Protein AF-A0A0C3JTG0-F1 (afdb_monomer)

Radius of gyration: 17.7 Å; Cα contacts (8 Å, |Δi|>4): 104; chains: 1; bounding box: 49×40×53 Å

Sequence (117 aa):
MGVTTRGRECTVPIAPPRGPLSKPNAGGYSLCEALGWDGETYKRVQVRLHAVCRQYLDIRQPFHEQNSESVEVFIAAAKEKFVILSNYQDAWPARDFATMYLKNKVGERRAREKGNK

Secondary structure (DSSP, 8-state):
-------------BPPPSS-BT-TTTT-B-HHHHHT--HHHHHHHHHHHHHHHHHHS-TTS-GGGS-HHHHHHHHHHHHHH-GGGGGBGGGHHHHHHHHHHHHHHHHHHHHHHHT--

pLDDT: mean 74.67, std 14.39, range [40.75, 90.62]

Foldseek 3Di:
DDDDDDDPPVLPQLEQDPADDDDPPPGHDDLCVSLVDDPVVVVVLLVVLLVLCVVQNDLQDALVPTDPVSVVVSLVVSCVVPVSLVSHVSSVSSSVSSRV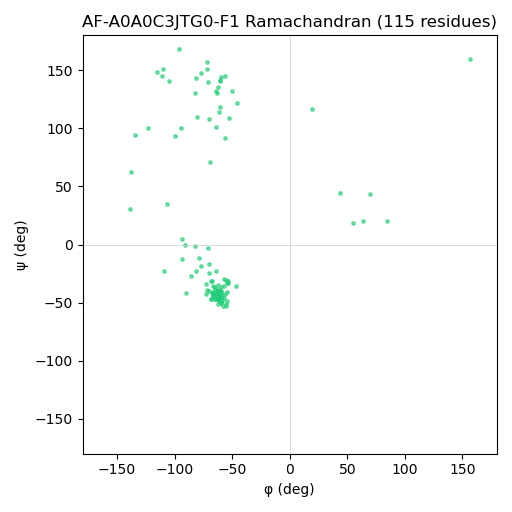SSVVSNVVVVVVVVVPD

Solvent-accessible surface area (backbone atoms 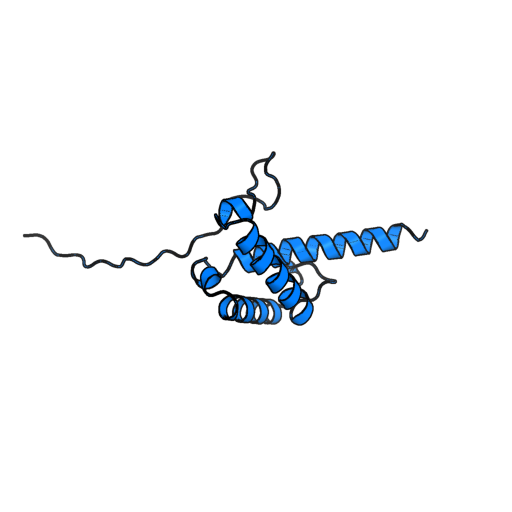only — not comparable to full-atom values): 6978 Å² total; per-residue (Å²): 141,84,81,88,77,77,83,75,84,67,78,70,46,48,66,78,76,92,53,56,79,78,29,74,92,76,68,19,47,51,70,56,70,76,66,68,49,54,71,67,57,45,51,53,51,48,56,48,50,55,50,46,36,67,73,52,40,65,56,82,43,46,61,89,76,50,56,67,67,36,52,50,52,42,51,52,53,47,34,72,76,32,63,73,40,66,52,27,40,91,31,42,70,60,56,48,52,46,34,56,50,18,49,50,45,40,50,52,52,58,52,58,66,62,71,75,116

Structure (mmCIF, N/CA/C/O backbone):
data_AF-A0A0C3JTG0-F1
#
_entry.id   AF-A0A0C3JTG0-F1
#
loop_
_atom_site.group_PDB
_atom_site.id
_atom_site.type_sy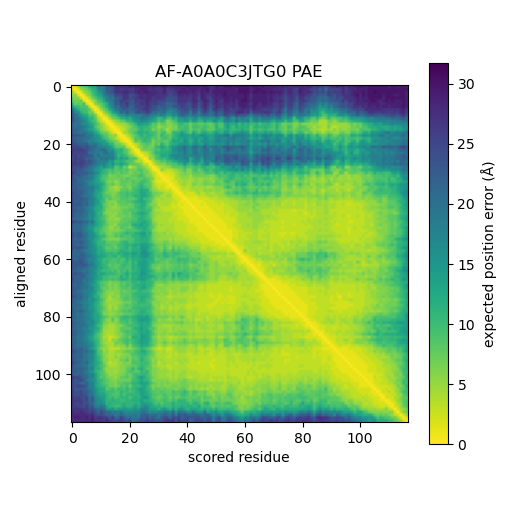mbol
_atom_site.label_atom_id
_atom_site.label_alt_id
_atom_site.label_comp_id
_atom_site.label_asym_id
_atom_site.label_entity_id
_atom_site.label_seq_id
_atom_site.pdbx_PDB_ins_code
_atom_site.Cartn_x
_atom_site.Cartn_y
_atom_site.Cartn_z
_atom_site.occupancy
_atom_site.B_iso_or_equiv
_atom_site.auth_seq_id
_atom_site.auth_comp_id
_atom_site.auth_asym_id
_atom_site.auth_atom_id
_atom_site.pdbx_PDB_model_num
ATOM 1 N N . MET A 1 1 ? 31.735 -16.229 34.983 1.00 45.69 1 MET A N 1
ATOM 2 C CA . MET A 1 1 ? 30.735 -16.919 34.141 1.00 45.69 1 MET A CA 1
ATOM 3 C C . MET A 1 1 ? 29.482 -16.056 34.124 1.00 45.69 1 MET A C 1
ATOM 5 O O . MET A 1 1 ? 28.880 -15.890 35.174 1.00 45.69 1 MET A O 1
ATOM 9 N N . GLY A 1 2 ? 29.172 -15.404 33.000 1.00 44.19 2 GLY A N 1
ATOM 10 C CA . GLY A 1 2 ? 28.096 -14.411 32.892 1.00 44.19 2 GLY A CA 1
ATOM 11 C C . GLY A 1 2 ? 27.090 -14.809 31.817 1.00 44.19 2 GLY A C 1
ATOM 12 O O . GLY A 1 2 ? 27.374 -14.678 30.637 1.00 44.19 2 GLY A O 1
ATOM 13 N N . VAL A 1 3 ? 25.978 -15.365 32.290 1.00 46.19 3 VAL A N 1
ATOM 14 C CA . VAL A 1 3 ? 24.642 -15.545 31.697 1.00 46.19 3 VAL A CA 1
ATOM 15 C C . VAL A 1 3 ? 24.451 -15.463 30.169 1.00 46.19 3 VAL A C 1
ATOM 17 O O . VAL A 1 3 ? 24.528 -14.421 29.528 1.00 46.19 3 VAL A O 1
ATOM 20 N N . THR A 1 4 ? 24.034 -16.609 29.632 1.00 46.47 4 THR A N 1
ATOM 21 C CA . THR A 1 4 ? 23.326 -16.832 28.370 1.00 46.47 4 THR A CA 1
ATOM 22 C C . THR A 1 4 ? 22.060 -15.975 28.254 1.00 46.47 4 THR A C 1
ATOM 24 O O . THR A 1 4 ? 21.044 -16.292 28.874 1.00 46.47 4 THR A O 1
ATOM 27 N N . THR A 1 5 ? 22.059 -14.963 27.386 1.00 48.25 5 THR A N 1
ATOM 28 C CA . THR A 1 5 ? 20.808 -14.368 26.890 1.00 48.25 5 THR A CA 1
ATOM 29 C C . THR A 1 5 ? 20.447 -15.047 25.578 1.00 48.25 5 THR A C 1
ATOM 31 O O . THR A 1 5 ? 21.019 -14.774 24.526 1.00 48.25 5 THR A O 1
ATOM 34 N N . ARG A 1 6 ? 19.514 -15.998 25.679 1.00 47.81 6 ARG A N 1
ATOM 35 C CA . ARG A 1 6 ? 18.848 -16.655 24.553 1.00 47.81 6 ARG A CA 1
ATOM 36 C C . ARG A 1 6 ? 18.317 -15.611 23.573 1.00 47.81 6 ARG A C 1
ATOM 38 O O . ARG A 1 6 ? 17.619 -14.681 23.975 1.00 47.81 6 ARG A O 1
ATOM 45 N N . GLY A 1 7 ? 18.615 -15.839 22.298 1.00 48.22 7 GLY A N 1
ATOM 46 C CA . GLY A 1 7 ? 18.045 -15.125 21.173 1.00 48.22 7 GLY A CA 1
ATOM 47 C C . GLY A 1 7 ? 16.532 -14.986 21.297 1.00 48.22 7 GLY A C 1
ATOM 48 O O . GLY A 1 7 ? 15.785 -15.962 21.358 1.00 48.22 7 GLY A O 1
ATOM 49 N N . ARG A 1 8 ? 16.091 -13.738 21.297 1.00 44.53 8 ARG A N 1
ATOM 50 C CA . ARG A 1 8 ? 14.894 -13.364 20.570 1.00 44.53 8 ARG A CA 1
ATOM 51 C C . ARG A 1 8 ? 15.400 -12.740 19.286 1.00 44.53 8 ARG A C 1
ATOM 53 O O . ARG A 1 8 ? 15.673 -11.546 19.245 1.00 44.53 8 ARG A O 1
ATOM 60 N N . GLU A 1 9 ? 15.516 -13.549 18.244 1.00 49.72 9 GLU A N 1
ATOM 61 C CA . GLU A 1 9 ? 15.415 -13.024 16.888 1.00 49.72 9 GLU A CA 1
ATOM 62 C C . GLU A 1 9 ? 13.942 -12.623 16.715 1.00 49.72 9 GLU A C 1
ATOM 64 O O . GLU A 1 9 ? 13.135 -13.322 16.111 1.00 49.72 9 GLU A O 1
ATOM 69 N N . CYS A 1 10 ? 13.534 -11.550 17.404 1.00 40.75 10 CYS A N 1
ATOM 70 C CA . CYS A 1 10 ? 12.302 -10.863 17.082 1.00 40.75 10 CYS A CA 1
ATOM 71 C C . CYS A 1 10 ? 12.559 -10.326 15.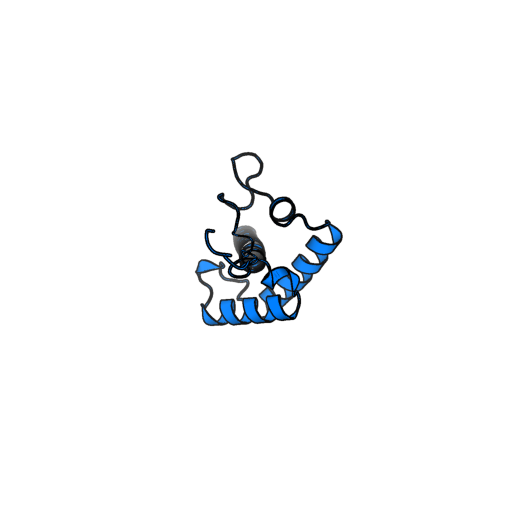685 1.00 40.75 10 CYS A C 1
ATOM 73 O O . CYS A 1 10 ? 13.292 -9.349 15.542 1.00 40.75 10 CYS A O 1
ATOM 75 N N . THR A 1 11 ? 12.033 -10.997 14.668 1.00 51.44 11 THR A N 1
ATOM 76 C CA . THR A 1 11 ? 11.972 -10.477 13.309 1.00 51.44 11 THR A CA 1
ATOM 77 C C . THR A 1 11 ? 11.229 -9.151 13.380 1.00 51.44 11 THR A C 1
ATOM 79 O O . THR A 1 11 ? 10.001 -9.103 13.404 1.00 51.44 11 THR A O 1
ATOM 82 N N . VAL A 1 12 ? 11.986 -8.065 13.551 1.00 60.41 12 VAL A N 1
ATOM 83 C CA . VAL A 1 12 ? 11.429 -6.726 13.668 1.00 60.41 12 VAL A CA 1
ATOM 84 C C . VAL A 1 12 ? 10.680 -6.465 12.367 1.00 60.41 12 VAL A C 1
ATOM 86 O O . VAL A 1 12 ? 11.284 -6.554 11.295 1.00 60.41 12 VAL A O 1
ATOM 89 N N . PRO A 1 13 ? 9.359 -6.234 12.420 1.00 65.81 13 PRO A N 1
ATOM 90 C CA . PRO A 1 13 ? 8.603 -6.015 11.207 1.00 65.81 13 PRO A CA 1
ATOM 91 C C . PRO A 1 13 ? 9.148 -4.756 10.535 1.00 65.81 13 PRO A C 1
ATOM 93 O O . PRO A 1 13 ? 9.432 -3.759 11.203 1.00 65.81 13 PRO A O 1
ATOM 96 N N . ILE A 1 14 ? 9.341 -4.819 9.218 1.00 77.44 14 ILE A N 1
ATOM 97 C CA . ILE A 1 14 ? 9.978 -3.739 8.462 1.00 77.44 14 ILE A CA 1
ATOM 98 C C . ILE A 1 14 ? 9.108 -2.491 8.620 1.00 77.44 14 ILE A C 1
ATOM 100 O O . ILE A 1 14 ? 7.959 -2.475 8.167 1.00 77.44 14 ILE A O 1
ATOM 104 N N . ALA A 1 15 ? 9.640 -1.472 9.294 1.00 73.88 15 ALA A N 1
ATOM 105 C CA . ALA A 1 15 ? 8.959 -0.205 9.515 1.00 73.88 15 ALA A CA 1
ATOM 106 C C . ALA A 1 15 ? 8.877 0.601 8.206 1.00 73.88 15 ALA A C 1
ATOM 108 O O . ALA A 1 15 ? 9.760 0.468 7.351 1.00 73.88 15 ALA A O 1
ATOM 109 N N . PRO A 1 16 ? 7.846 1.445 8.032 1.00 70.62 16 PRO A N 1
ATOM 110 C CA . PRO A 1 16 ? 7.775 2.336 6.884 1.00 70.62 16 PRO A CA 1
ATOM 111 C C . PRO A 1 16 ? 8.983 3.288 6.875 1.00 70.62 16 PRO A C 1
ATOM 113 O O . PRO A 1 16 ? 9.388 3.779 7.938 1.00 70.62 16 PRO A O 1
ATOM 116 N N . PRO A 1 17 ? 9.564 3.589 5.701 1.00 68.62 17 PRO A N 1
ATOM 117 C CA . PRO A 1 17 ? 10.639 4.564 5.614 1.00 68.62 17 PRO A CA 1
ATOM 118 C C . PRO A 1 17 ? 10.171 5.936 6.107 1.00 68.62 17 PRO A C 1
ATOM 120 O O . PRO A 1 17 ? 9.037 6.359 5.870 1.00 68.62 17 PRO A O 1
ATOM 123 N N . ARG A 1 18 ? 11.071 6.676 6.761 1.00 55.03 18 ARG A N 1
ATOM 124 C CA . ARG A 1 18 ? 10.823 8.077 7.115 1.00 55.03 18 ARG A CA 1
ATOM 125 C C . ARG A 1 18 ? 10.829 8.927 5.843 1.00 55.03 18 ARG A C 1
ATOM 127 O O . ARG A 1 18 ? 11.885 9.164 5.271 1.00 55.03 18 ARG A O 1
ATOM 134 N N . GLY A 1 19 ? 9.658 9.398 5.420 1.00 58.97 19 GLY A N 1
ATOM 135 C CA . GLY A 1 19 ? 9.514 10.340 4.307 1.00 58.97 19 GLY A CA 1
ATOM 136 C C . GLY A 1 19 ? 8.124 10.291 3.664 1.00 58.97 19 GLY A C 1
ATOM 137 O O . GLY A 1 19 ? 7.403 9.311 3.828 1.00 58.97 19 GLY A O 1
ATOM 138 N N . PRO A 1 20 ? 7.700 11.340 2.944 1.00 56.03 20 PRO A N 1
ATOM 139 C CA . PRO A 1 20 ? 6.455 11.308 2.188 1.00 56.03 20 PRO A CA 1
ATOM 140 C C . PRO A 1 20 ? 6.576 10.388 0.966 1.00 56.03 20 PRO A C 1
ATOM 142 O O . PRO A 1 20 ? 7.582 10.406 0.251 1.00 56.03 20 PRO A O 1
ATOM 145 N N . LEU A 1 21 ? 5.521 9.623 0.679 1.00 57.78 21 LEU A N 1
ATOM 146 C CA . LEU A 1 21 ? 5.446 8.829 -0.544 1.00 57.78 21 LEU A CA 1
ATOM 147 C C . LEU A 1 21 ? 5.506 9.703 -1.792 1.00 57.78 21 LEU A C 1
ATOM 149 O O . LEU A 1 21 ? 4.831 10.729 -1.882 1.00 57.78 21 LEU A O 1
ATOM 153 N N . SER A 1 22 ? 6.203 9.201 -2.814 1.00 51.12 22 SER A N 1
ATOM 154 C CA . SER A 1 22 ? 6.190 9.751 -4.179 1.00 51.12 22 SER A CA 1
ATOM 155 C C . SER A 1 22 ? 6.867 11.113 -4.348 1.00 51.12 22 SER A C 1
ATOM 157 O O . SER A 1 22 ? 6.365 11.980 -5.068 1.00 51.12 22 SER A O 1
ATOM 159 N N . LYS A 1 23 ? 8.043 11.307 -3.742 1.00 50.75 23 LYS A N 1
ATOM 160 C CA . LYS A 1 23 ? 8.899 12.451 -4.088 1.00 50.75 23 LYS A CA 1
ATOM 161 C C . LYS A 1 23 ? 10.385 12.079 -4.190 1.00 50.75 23 LYS A C 1
ATOM 163 O O . LYS A 1 23 ? 11.186 12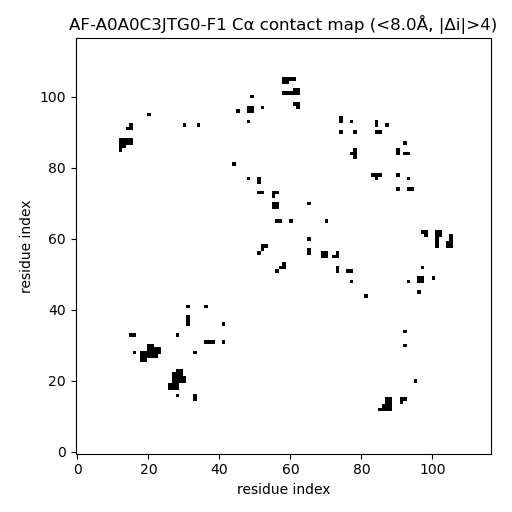.631 -3.443 1.00 50.75 23 LYS A O 1
ATOM 168 N N . PRO A 1 24 ? 10.769 11.191 -5.128 1.00 48.38 24 PRO A N 1
ATOM 169 C CA . PRO A 1 24 ? 12.160 10.746 -5.275 1.00 48.38 24 PRO A CA 1
ATOM 170 C C . PRO A 1 24 ? 13.163 11.908 -5.425 1.00 48.38 24 PRO A C 1
ATOM 172 O O . PRO A 1 24 ? 14.266 11.833 -4.907 1.00 48.38 24 PRO A O 1
ATOM 175 N N . ASN A 1 25 ? 12.756 13.037 -6.023 1.00 47.84 25 ASN A N 1
ATOM 176 C CA . ASN A 1 25 ? 13.601 14.233 -6.179 1.00 47.84 25 ASN A CA 1
ATOM 177 C C . ASN A 1 25 ? 13.465 15.293 -5.062 1.00 47.84 25 ASN A C 1
ATOM 179 O O . ASN A 1 25 ? 14.043 16.368 -5.173 1.00 47.84 25 ASN A O 1
ATOM 183 N N . ALA A 1 26 ? 12.688 15.044 -4.001 1.00 49.66 26 ALA A N 1
ATOM 184 C CA . ALA A 1 26 ? 12.543 15.983 -2.878 1.00 49.66 26 ALA A CA 1
ATOM 185 C C . ALA A 1 26 ? 12.539 15.291 -1.501 1.00 49.66 26 ALA A C 1
ATOM 187 O O . ALA A 1 26 ? 11.872 15.764 -0.580 1.00 49.66 26 ALA A O 1
ATOM 188 N N . GLY A 1 27 ? 13.244 14.160 -1.367 1.00 47.47 27 GLY A N 1
ATOM 189 C CA . GLY A 1 27 ? 13.394 13.439 -0.093 1.00 47.47 27 GLY A CA 1
ATOM 190 C C . GLY A 1 27 ? 12.261 12.464 0.256 1.00 47.47 27 GLY A C 1
ATOM 191 O O . GLY A 1 27 ? 12.079 12.126 1.421 1.00 47.47 27 GLY A O 1
ATOM 192 N N . GLY A 1 28 ? 11.473 12.032 -0.729 1.00 56.50 28 GLY A N 1
ATOM 193 C CA . GLY A 1 28 ? 10.532 10.917 -0.601 1.00 56.50 28 GLY A CA 1
ATOM 194 C C . GLY A 1 28 ? 11.131 9.601 -1.102 1.00 56.50 28 GLY A C 1
ATOM 195 O O . GLY A 1 28 ? 12.156 9.603 -1.776 1.00 56.50 28 GLY A O 1
ATOM 196 N N . TYR A 1 29 ? 10.464 8.483 -0.820 1.00 61.22 29 TYR A N 1
ATOM 197 C CA . TYR A 1 29 ? 10.894 7.154 -1.265 1.00 61.22 29 TYR A CA 1
ATOM 198 C C . TYR A 1 29 ? 9.957 6.572 -2.330 1.00 61.22 29 TYR A C 1
ATOM 200 O O . TYR A 1 29 ? 8.755 6.873 -2.369 1.00 61.22 29 TYR A O 1
ATOM 208 N N . SER A 1 30 ? 10.513 5.724 -3.195 1.00 64.88 30 SER A N 1
ATOM 209 C CA . SER A 1 30 ? 9.738 4.882 -4.104 1.00 64.88 30 SER A CA 1
ATOM 210 C C . SER A 1 30 ? 9.277 3.641 -3.350 1.00 64.88 30 SER A C 1
ATOM 212 O O . SER A 1 30 ? 10.086 2.957 -2.728 1.00 64.88 30 SER A O 1
ATOM 214 N N . LEU A 1 31 ? 7.988 3.305 -3.434 1.00 70.25 31 LEU A N 1
ATOM 215 C CA . LEU A 1 31 ? 7.447 2.114 -2.774 1.00 70.25 31 LEU A CA 1
ATOM 216 C C . LEU A 1 31 ? 8.183 0.839 -3.227 1.00 70.25 31 LEU A C 1
ATOM 218 O O . LEU A 1 31 ? 8.464 -0.034 -2.421 1.00 70.25 31 LEU A O 1
ATOM 222 N N . CYS A 1 32 ? 8.581 0.775 -4.500 1.00 68.69 32 CYS A N 1
ATOM 223 C CA . CYS A 1 32 ? 9.393 -0.314 -5.042 1.00 68.69 32 CYS A CA 1
ATOM 224 C C . CYS A 1 32 ? 10.773 -0.430 -4.365 1.00 68.69 32 CYS A C 1
ATOM 226 O O . CYS A 1 32 ? 11.172 -1.532 -4.004 1.00 68.69 32 CYS A O 1
ATOM 228 N N . GLU A 1 33 ? 11.474 0.689 -4.149 1.00 68.81 33 GLU A N 1
ATOM 229 C CA . GLU A 1 33 ? 12.788 0.708 -3.482 1.00 68.81 33 GLU A CA 1
ATOM 230 C C . GLU A 1 33 ? 12.670 0.379 -1.992 1.00 68.81 33 GLU A C 1
ATOM 232 O O . GLU A 1 33 ? 13.474 -0.376 -1.460 1.00 68.81 33 GLU A O 1
ATOM 237 N N . ALA A 1 34 ? 11.634 0.896 -1.327 1.00 71.38 34 ALA A N 1
ATOM 238 C CA . ALA A 1 34 ? 11.387 0.635 0.088 1.00 71.38 34 ALA A CA 1
ATOM 239 C C . ALA A 1 34 ? 10.997 -0.823 0.373 1.00 71.38 34 ALA A C 1
ATOM 241 O O . ALA A 1 34 ? 11.291 -1.350 1.444 1.00 71.38 34 ALA A O 1
ATOM 242 N N . LEU A 1 35 ? 10.317 -1.469 -0.575 1.00 77.12 35 LEU A N 1
ATOM 243 C CA . LEU A 1 35 ? 9.938 -2.876 -0.471 1.00 77.12 35 LEU A CA 1
ATOM 244 C C . LEU A 1 35 ? 11.040 -3.818 -0.953 1.00 77.12 35 LEU A C 1
ATOM 246 O O . LEU A 1 35 ? 11.075 -4.963 -0.506 1.00 77.12 35 LEU A O 1
ATOM 250 N N . GLY A 1 36 ? 11.906 -3.358 -1.862 1.00 77.19 36 GLY A N 1
ATOM 251 C CA . GLY A 1 36 ? 12.922 -4.186 -2.511 1.00 77.19 36 GLY A CA 1
ATOM 252 C C . GLY A 1 36 ? 12.332 -5.305 -3.375 1.00 77.19 36 GLY A C 1
ATOM 253 O O . GLY A 1 36 ? 12.998 -6.305 -3.614 1.00 77.19 36 GLY A O 1
ATOM 254 N N . TRP A 1 37 ? 11.066 -5.189 -3.792 1.00 82.00 37 TRP A N 1
ATOM 255 C CA . TRP A 1 37 ? 10.400 -6.211 -4.602 1.00 82.00 37 TRP A CA 1
ATOM 256 C C . TRP A 1 37 ? 10.776 -6.076 -6.076 1.00 82.00 37 TRP A C 1
ATOM 258 O O . TRP A 1 37 ? 10.825 -4.965 -6.605 1.00 82.00 37 TRP A O 1
ATOM 268 N N . ASP A 1 38 ? 10.919 -7.209 -6.766 1.00 82.75 38 ASP A N 1
ATOM 269 C CA . ASP A 1 38 ? 11.001 -7.240 -8.226 1.00 82.75 38 ASP A CA 1
ATOM 270 C C . ASP A 1 38 ? 9.785 -6.565 -8.865 1.00 82.75 38 ASP A C 1
ATOM 272 O O . ASP A 1 38 ? 8.654 -6.700 -8.384 1.00 82.75 38 ASP A O 1
ATOM 276 N N . GLY A 1 39 ? 9.990 -5.885 -9.996 1.00 80.44 39 GLY A N 1
ATOM 277 C CA . GLY A 1 39 ? 8.926 -5.150 -10.687 1.00 80.44 39 GLY A CA 1
ATOM 278 C C . GLY A 1 39 ? 7.697 -6.010 -11.016 1.00 80.44 39 GLY A C 1
ATOM 279 O O . GLY A 1 39 ? 6.563 -5.530 -10.950 1.00 80.44 39 GLY A O 1
ATOM 280 N N . GLU A 1 40 ? 7.895 -7.300 -11.301 1.00 83.19 40 GLU A N 1
ATOM 281 C CA . GLU A 1 40 ? 6.806 -8.260 -11.514 1.00 83.19 40 GLU A CA 1
ATOM 282 C C . GLU A 1 40 ? 6.012 -8.546 -10.233 1.00 83.19 40 GLU A C 1
ATOM 284 O O . GLU A 1 40 ? 4.777 -8.493 -10.243 1.00 83.19 40 GLU A O 1
ATOM 289 N N . THR A 1 41 ? 6.707 -8.804 -9.122 1.00 82.62 41 THR A N 1
ATOM 290 C CA . THR A 1 41 ? 6.106 -9.024 -7.798 1.00 82.62 41 THR A CA 1
ATOM 291 C C . THR A 1 41 ? 5.351 -7.780 -7.352 1.00 82.62 41 THR A C 1
ATOM 293 O O . THR A 1 41 ? 4.180 -7.865 -6.980 1.00 82.62 41 THR A O 1
ATOM 296 N N . TYR A 1 42 ? 5.976 -6.611 -7.495 1.00 83.31 42 TYR A N 1
ATOM 297 C CA . TYR A 1 42 ? 5.375 -5.316 -7.215 1.00 83.31 42 TYR A CA 1
ATOM 298 C C . TYR A 1 42 ? 4.079 -5.111 -7.993 1.00 83.31 42 TYR A C 1
ATOM 300 O O . TYR A 1 42 ? 3.032 -4.870 -7.394 1.00 83.31 42 TYR A O 1
ATOM 308 N N . LYS A 1 43 ? 4.105 -5.287 -9.318 1.00 85.00 43 LYS A N 1
ATOM 309 C CA . LYS A 1 43 ? 2.919 -5.110 -10.163 1.00 85.00 43 LYS A CA 1
ATOM 310 C C . LYS A 1 43 ? 1.822 -6.115 -9.818 1.00 85.00 43 LYS A C 1
ATOM 312 O O . LYS A 1 43 ? 0.646 -5.751 -9.778 1.00 85.00 43 LYS A O 1
ATOM 317 N N . ARG A 1 44 ? 2.180 -7.371 -9.535 1.00 86.88 44 ARG A N 1
ATOM 318 C CA . ARG A 1 44 ? 1.224 -8.411 -9.130 1.00 86.88 44 ARG A CA 1
ATOM 319 C C . ARG A 1 44 ? 0.528 -8.044 -7.820 1.00 86.88 44 ARG A C 1
ATOM 321 O O . ARG A 1 44 ? -0.701 -8.115 -7.753 1.00 86.88 44 ARG A O 1
ATOM 328 N N . VAL A 1 45 ? 1.290 -7.631 -6.807 1.00 86.12 45 VAL A N 1
ATOM 329 C CA . VAL A 1 45 ? 0.748 -7.209 -5.509 1.00 86.12 45 VAL A CA 1
ATOM 330 C C . VAL A 1 45 ? -0.098 -5.953 -5.672 1.00 86.12 45 VAL A C 1
ATOM 332 O O . VAL A 1 45 ? -1.241 -5.933 -5.225 1.00 86.12 45 VAL A O 1
ATOM 335 N N . GLN A 1 46 ? 0.402 -4.958 -6.404 1.00 85.50 46 GLN A N 1
ATOM 336 C CA . GLN A 1 46 ? -0.304 -3.715 -6.692 1.00 85.50 46 GLN A CA 1
ATOM 337 C C . GLN A 1 46 ? -1.670 -3.967 -7.342 1.00 85.50 46 GLN A C 1
ATOM 339 O O . GLN A 1 46 ? -2.683 -3.464 -6.862 1.00 85.50 46 GLN A O 1
ATOM 344 N N . VAL A 1 47 ? -1.735 -4.771 -8.409 1.00 87.94 47 VAL A N 1
ATOM 345 C CA . VAL A 1 47 ? -2.997 -5.064 -9.115 1.00 87.94 47 VAL A CA 1
ATOM 346 C C . VAL A 1 47 ? -4.001 -5.749 -8.191 1.00 87.94 47 VAL A C 1
ATOM 348 O O . VAL A 1 47 ? -5.190 -5.417 -8.211 1.00 87.94 47 VAL A O 1
ATOM 351 N N . ARG A 1 48 ? -3.538 -6.687 -7.359 1.00 88.56 48 ARG A N 1
ATOM 352 C CA . ARG A 1 48 ? -4.400 -7.377 -6.396 1.00 88.56 48 ARG A CA 1
ATOM 353 C C . ARG A 1 48 ? -4.867 -6.436 -5.292 1.00 88.56 48 ARG A C 1
ATOM 355 O O . ARG A 1 48 ? -6.066 -6.381 -5.050 1.00 88.56 48 ARG A O 1
ATOM 362 N N . LEU A 1 49 ? -3.977 -5.645 -4.697 1.00 87.81 49 LEU A N 1
ATOM 363 C CA . LEU A 1 49 ? -4.338 -4.645 -3.691 1.00 87.81 49 LEU A CA 1
ATOM 364 C C . LEU A 1 49 ? -5.310 -3.607 -4.246 1.00 87.81 49 LEU A C 1
ATOM 366 O O . LEU A 1 49 ? -6.282 -3.291 -3.577 1.00 87.81 49 LEU A O 1
ATOM 370 N N . HIS A 1 50 ? -5.134 -3.140 -5.483 1.00 87.06 50 HIS A N 1
ATOM 371 C CA . HIS A 1 50 ? -6.089 -2.244 -6.142 1.00 87.06 50 HIS A CA 1
ATOM 372 C C . HIS A 1 50 ? -7.473 -2.890 -6.325 1.00 87.06 50 HIS A C 1
ATOM 374 O O . HIS A 1 50 ? -8.494 -2.203 -6.281 1.00 87.06 50 HIS A O 1
ATOM 380 N N . ALA A 1 51 ? -7.533 -4.202 -6.569 1.00 88.25 51 ALA A N 1
ATOM 381 C CA . ALA A 1 51 ? -8.797 -4.932 -6.652 1.00 88.25 51 ALA A CA 1
ATOM 382 C C . ALA A 1 51 ? -9.455 -5.101 -5.273 1.00 88.25 51 ALA A C 1
ATOM 384 O O . ALA A 1 51 ? -10.669 -4.962 -5.164 1.00 88.25 51 ALA A O 1
ATOM 385 N N . VAL A 1 52 ? -8.670 -5.353 -4.221 1.00 87.25 52 VAL A N 1
ATOM 386 C CA . VAL A 1 52 ? -9.157 -5.400 -2.830 1.00 87.25 52 VAL A CA 1
ATOM 387 C C . VAL A 1 52 ? -9.624 -4.008 -2.392 1.00 87.25 52 VAL A C 1
ATOM 389 O O . VAL A 1 52 ? -10.723 -3.883 -1.869 1.00 87.25 52 VAL A O 1
ATOM 392 N N . CYS A 1 53 ? -8.881 -2.945 -2.719 1.00 86.94 53 CYS A N 1
ATOM 393 C CA . CYS A 1 53 ? -9.309 -1.564 -2.490 1.00 86.94 53 CYS A CA 1
ATOM 394 C C . CYS A 1 53 ? -10.668 -1.308 -3.140 1.00 86.94 53 CYS A C 1
ATOM 396 O O . CYS A 1 53 ? -11.568 -0.825 -2.486 1.00 86.94 53 CYS A O 1
ATOM 398 N N . ARG A 1 54 ? -10.870 -1.688 -4.405 1.00 85.12 54 ARG A N 1
ATOM 399 C CA . ARG A 1 54 ? -12.173 -1.501 -5.067 1.00 85.12 54 ARG A CA 1
ATOM 400 C C . ARG A 1 54 ? -13.331 -2.289 -4.451 1.00 85.12 54 ARG A C 1
ATOM 402 O O . ARG A 1 54 ? -14.472 -1.924 -4.702 1.00 85.12 54 ARG A O 1
ATOM 409 N N . GLN A 1 55 ? -13.049 -3.371 -3.730 1.00 86.75 55 GLN A N 1
ATOM 410 C CA . GLN A 1 55 ? -14.074 -4.211 -3.110 1.00 86.75 55 GLN A CA 1
ATOM 411 C C . GLN A 1 55 ? -14.421 -3.765 -1.690 1.00 86.75 55 GLN A C 1
ATOM 413 O O . GLN A 1 55 ? -15.592 -3.773 -1.333 1.00 86.75 55 GLN A O 1
ATOM 418 N N . TYR A 1 56 ? -13.416 -3.398 -0.894 1.00 86.06 56 TYR A N 1
ATOM 419 C CA . TYR A 1 56 ? -13.579 -3.131 0.539 1.00 86.06 56 TYR A CA 1
ATOM 420 C C . TYR A 1 56 ? -13.449 -1.652 0.907 1.00 86.06 56 TYR A C 1
ATOM 422 O O . TYR A 1 56 ? -13.944 -1.239 1.950 1.00 86.06 56 TYR A O 1
ATOM 430 N N . LEU A 1 57 ? -12.776 -0.858 0.074 1.00 85.75 57 LEU A N 1
ATOM 431 C CA . LEU A 1 57 ? -12.495 0.552 0.312 1.00 85.75 57 LEU A CA 1
ATOM 432 C C . LEU A 1 57 ? -13.285 1.432 -0.666 1.00 85.75 57 LEU A C 1
ATOM 434 O O . LEU A 1 57 ? -13.476 1.104 -1.839 1.00 85.75 57 LEU A O 1
ATOM 438 N N . ASP A 1 58 ? -13.714 2.603 -0.202 1.00 81.75 58 ASP A N 1
ATOM 439 C CA . ASP A 1 58 ? -14.432 3.537 -1.062 1.00 81.75 58 ASP A CA 1
ATOM 440 C C . ASP A 1 58 ? -13.453 4.342 -1.931 1.00 81.75 58 ASP A C 1
ATOM 442 O O . ASP A 1 58 ? -12.725 5.209 -1.449 1.00 81.75 58 ASP A O 1
ATOM 446 N N . ILE A 1 59 ? -13.439 4.067 -3.240 1.00 83.69 59 ILE A N 1
ATOM 447 C CA . ILE A 1 59 ? -12.563 4.750 -4.212 1.00 83.69 59 ILE A CA 1
ATOM 448 C C . ILE A 1 59 ? -12.938 6.208 -4.496 1.00 83.69 59 ILE A C 1
ATOM 450 O O . ILE A 1 59 ? -12.280 6.873 -5.301 1.00 83.69 59 ILE A O 1
ATOM 454 N N . ARG A 1 60 ? -14.033 6.692 -3.909 1.00 77.38 60 ARG A N 1
ATOM 455 C CA . ARG A 1 60 ? -14.508 8.069 -4.040 1.00 77.38 60 ARG A CA 1
ATOM 456 C C . ARG A 1 60 ? -13.985 8.939 -2.902 1.00 77.38 60 ARG A C 1
ATOM 458 O O . ARG A 1 60 ? -14.067 10.159 -3.030 1.00 77.38 60 ARG A O 1
ATOM 465 N N . GLN A 1 61 ? -13.431 8.334 -1.854 1.00 80.62 61 GLN A N 1
ATOM 466 C CA . GLN A 1 61 ? -12.876 9.008 -0.688 1.00 80.62 61 GLN A CA 1
ATOM 467 C C . GLN A 1 61 ? -11.359 8.776 -0.574 1.00 80.62 61 GLN A C 1
ATOM 469 O O . GLN A 1 61 ? -10.840 7.745 -1.012 1.00 80.62 61 GLN A O 1
ATOM 474 N N . PRO A 1 62 ? -10.603 9.740 -0.024 1.00 77.94 62 PRO A N 1
ATOM 475 C CA . PRO A 1 62 ? -9.195 9.543 0.291 1.00 77.94 62 PRO A CA 1
ATOM 476 C C . PRO A 1 62 ? -9.024 8.604 1.492 1.00 77.94 62 PRO A C 1
ATOM 478 O O . PRO A 1 62 ? -9.897 8.505 2.344 1.00 77.94 62 PRO A O 1
ATOM 481 N N . PHE A 1 63 ? -7.854 7.965 1.597 1.00 78.44 63 PHE A N 1
ATOM 482 C CA . PHE A 1 63 ? -7.567 6.939 2.612 1.00 78.44 63 PHE A CA 1
ATOM 483 C C . PHE A 1 63 ? -7.830 7.377 4.066 1.00 78.44 63 PHE A C 1
ATOM 485 O O . PHE A 1 63 ? -8.250 6.567 4.879 1.00 78.44 63 PHE A O 1
ATOM 492 N N . HIS A 1 64 ? -7.617 8.654 4.399 1.00 75.69 64 HIS A N 1
ATOM 493 C CA . HIS A 1 64 ? -7.844 9.172 5.755 1.00 75.69 64 HIS A CA 1
ATOM 494 C C . HIS A 1 64 ? -9.325 9.403 6.096 1.00 75.69 64 HIS A C 1
ATOM 496 O O . HIS A 1 64 ? -9.653 9.518 7.270 1.00 75.69 64 HIS A O 1
ATOM 502 N N . GLU A 1 65 ? -10.200 9.494 5.092 1.00 81.31 65 GLU A N 1
ATOM 503 C CA . GLU A 1 65 ? -11.656 9.583 5.277 1.00 81.31 6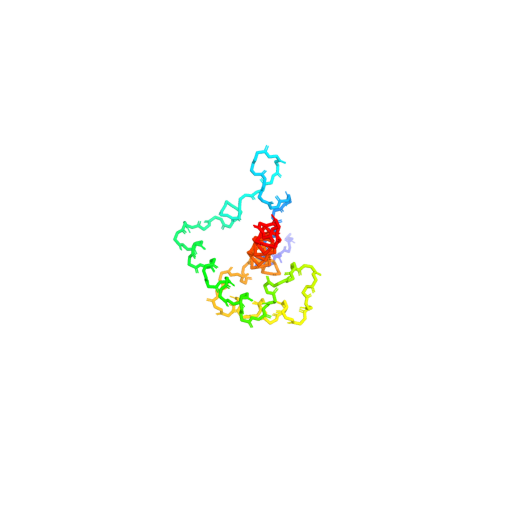5 GLU A CA 1
ATOM 504 C C . GLU A 1 65 ? -12.311 8.194 5.265 1.00 81.31 65 GLU A C 1
ATOM 506 O O . GLU A 1 65 ? -13.528 8.085 5.396 1.00 81.31 65 GLU A O 1
ATOM 511 N N . GLN A 1 66 ? -11.529 7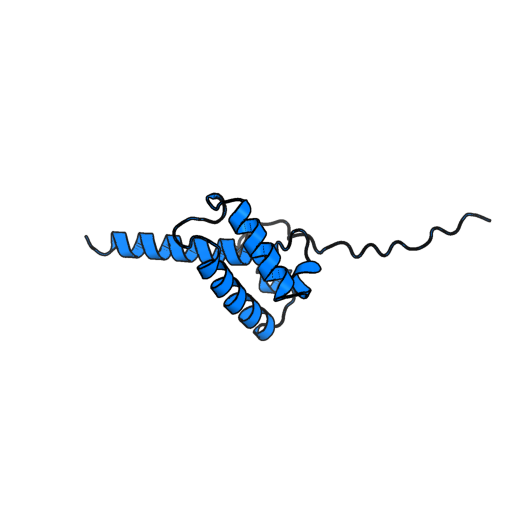.123 5.092 1.00 82.38 66 GLN A N 1
ATOM 512 C CA . GLN A 1 66 ? -12.069 5.771 5.065 1.00 82.38 66 GLN A CA 1
ATOM 513 C C . GLN A 1 66 ? -12.391 5.267 6.460 1.00 82.38 66 GLN A C 1
ATOM 515 O O . GLN A 1 66 ? -11.708 5.577 7.436 1.00 82.38 66 GLN A O 1
ATOM 520 N N . ASN A 1 67 ? -13.429 4.439 6.526 1.00 85.81 67 ASN A N 1
ATOM 521 C CA . ASN A 1 67 ? -13.851 3.834 7.772 1.00 85.81 67 ASN A CA 1
ATOM 522 C C . ASN A 1 67 ? -12.748 2.911 8.306 1.00 85.81 67 ASN A C 1
ATOM 524 O O . ASN A 1 67 ? -12.230 2.072 7.563 1.00 85.81 67 ASN A O 1
ATOM 528 N N . SER A 1 68 ? -12.419 3.036 9.592 1.00 83.44 68 SER A N 1
ATOM 529 C CA . SER A 1 68 ? -11.375 2.227 10.235 1.00 83.44 68 SER A CA 1
ATOM 530 C C . SER A 1 68 ? -11.624 0.729 10.047 1.00 83.44 68 SER A C 1
ATOM 532 O O . SER A 1 68 ? -10.710 0.004 9.674 1.00 83.44 68 SER A O 1
ATOM 534 N N . GLU A 1 69 ? -12.882 0.296 10.163 1.00 88.12 69 GLU A N 1
ATOM 535 C CA . GLU A 1 69 ? -13.288 -1.098 9.955 1.00 88.12 69 GLU A CA 1
ATOM 536 C C . GLU A 1 69 ? -13.000 -1.579 8.520 1.00 88.12 69 GLU A C 1
ATOM 538 O O . GLU A 1 69 ? -12.461 -2.664 8.310 1.00 88.12 69 GLU A O 1
ATOM 543 N N . SER A 1 70 ? -13.274 -0.746 7.510 1.00 86.94 70 SER A N 1
ATOM 544 C CA . SER A 1 70 ? -12.969 -1.065 6.109 1.00 86.94 70 SER A CA 1
ATOM 545 C C . SER A 1 70 ? -11.466 -1.189 5.873 1.00 86.94 70 SER A C 1
ATOM 547 O O . SER A 1 70 ? -11.028 -2.064 5.123 1.00 86.94 70 SER A O 1
ATOM 549 N N . VAL A 1 71 ? -10.668 -0.332 6.519 1.00 86.94 71 VAL A N 1
ATOM 550 C CA . VAL A 1 71 ? -9.203 -0.407 6.467 1.00 86.94 71 VAL A CA 1
ATOM 551 C C . VAL A 1 71 ? -8.717 -1.697 7.126 1.00 86.94 71 VAL A C 1
ATOM 553 O O . VAL A 1 71 ? -7.883 -2.385 6.545 1.00 86.94 71 VAL A O 1
ATOM 556 N N . GLU A 1 72 ? -9.255 -2.078 8.282 1.00 88.38 72 GLU A N 1
ATOM 557 C CA . GLU A 1 72 ? -8.895 -3.327 8.963 1.00 88.38 72 GLU A CA 1
ATOM 558 C C . GLU A 1 72 ? -9.222 -4.563 8.116 1.00 88.38 72 GLU A C 1
ATOM 560 O O . GLU A 1 72 ? -8.358 -5.424 7.931 1.00 88.38 72 GLU A O 1
ATOM 565 N N . VAL A 1 73 ? -10.417 -4.619 7.516 1.00 90.62 73 VAL A N 1
ATOM 566 C CA . VAL A 1 73 ? -10.812 -5.705 6.602 1.00 90.62 73 VAL A CA 1
ATOM 567 C C . VAL A 1 73 ? -9.905 -5.742 5.371 1.00 90.62 73 VAL A C 1
ATOM 569 O O . VAL A 1 73 ? -9.454 -6.815 4.962 1.00 90.62 73 VAL A O 1
ATOM 572 N N . PHE A 1 74 ? -9.577 -4.580 4.800 1.00 89.81 74 PHE A N 1
ATOM 573 C CA . PHE A 1 74 ? -8.627 -4.474 3.694 1.00 89.81 74 PHE A CA 1
ATOM 574 C C . PHE A 1 74 ? -7.247 -5.030 4.074 1.00 89.81 74 PHE A C 1
ATOM 576 O O . PHE A 1 74 ? -6.668 -5.798 3.304 1.00 89.81 74 PHE A O 1
ATOM 583 N N . ILE A 1 75 ? -6.727 -4.685 5.256 1.00 88.06 75 ILE A N 1
ATOM 584 C CA . ILE A 1 75 ? -5.425 -5.162 5.736 1.00 88.06 75 ILE A CA 1
ATOM 585 C C . ILE A 1 75 ? -5.452 -6.666 6.010 1.00 88.06 75 ILE A C 1
ATOM 587 O O . ILE A 1 75 ? -4.517 -7.367 5.617 1.00 88.06 75 ILE A O 1
ATOM 591 N N . ALA A 1 76 ? -6.519 -7.184 6.617 1.00 89.69 76 ALA A N 1
ATOM 592 C CA . ALA A 1 76 ? -6.692 -8.617 6.835 1.00 89.69 76 ALA A CA 1
ATOM 593 C C . ALA A 1 76 ? -6.701 -9.387 5.503 1.00 89.69 76 ALA A C 1
ATOM 595 O O . ALA A 1 76 ? -5.903 -10.309 5.318 1.00 89.69 76 ALA A O 1
ATOM 596 N N . ALA A 1 77 ? -7.507 -8.944 4.533 1.00 89.88 77 ALA A N 1
ATOM 597 C CA . ALA A 1 77 ? -7.570 -9.545 3.202 1.00 89.88 77 ALA A CA 1
ATOM 598 C C . ALA A 1 77 ? -6.229 -9.445 2.455 1.00 89.88 77 ALA A C 1
ATOM 600 O O . ALA A 1 77 ? -5.809 -10.384 1.778 1.00 89.88 77 ALA A O 1
ATOM 601 N N . ALA A 1 78 ? -5.524 -8.318 2.583 1.00 88.38 78 ALA A N 1
ATOM 602 C CA . ALA A 1 78 ? -4.207 -8.130 1.992 1.00 88.38 78 ALA A CA 1
ATOM 603 C C . ALA A 1 78 ? -3.184 -9.121 2.568 1.00 88.38 78 ALA A C 1
ATOM 605 O O . ALA A 1 78 ? -2.478 -9.775 1.798 1.00 88.38 78 ALA A O 1
ATOM 606 N N . LYS A 1 79 ? -3.138 -9.277 3.896 1.00 86.94 79 LYS A N 1
ATOM 607 C CA . LYS A 1 79 ? -2.243 -10.220 4.587 1.00 86.94 79 LYS A CA 1
ATOM 608 C C . LYS A 1 79 ? -2.558 -11.677 4.251 1.00 86.94 79 LYS A C 1
ATOM 610 O O . LYS A 1 79 ? -1.631 -12.465 4.092 1.00 86.94 79 LYS A O 1
ATOM 615 N N . GLU A 1 80 ? -3.835 -12.019 4.091 1.00 88.56 80 GLU A N 1
ATOM 616 C CA . GLU A 1 80 ? -4.259 -13.359 3.674 1.00 88.56 80 GLU A CA 1
ATOM 617 C C . GLU A 1 80 ? -3.825 -13.677 2.235 1.00 88.56 80 GLU A C 1
ATOM 619 O O . GLU A 1 80 ? -3.348 -14.773 1.946 1.00 88.56 80 GLU A O 1
ATOM 624 N N . LYS A 1 81 ? -3.926 -12.703 1.321 1.00 86.06 81 LYS A N 1
ATOM 625 C CA . LYS A 1 81 ? -3.468 -12.865 -0.070 1.00 86.06 81 LYS A CA 1
ATOM 626 C C . LYS A 1 81 ? -1.947 -12.860 -0.201 1.00 86.06 81 LYS A C 1
ATOM 628 O O . LYS A 1 81 ? -1.412 -13.519 -1.092 1.00 86.06 81 LYS A O 1
ATOM 633 N N . PHE A 1 82 ? -1.264 -12.087 0.636 1.00 83.31 82 PHE A N 1
ATOM 634 C CA . PHE A 1 82 ? 0.168 -11.848 0.551 1.00 83.31 82 PHE A CA 1
ATOM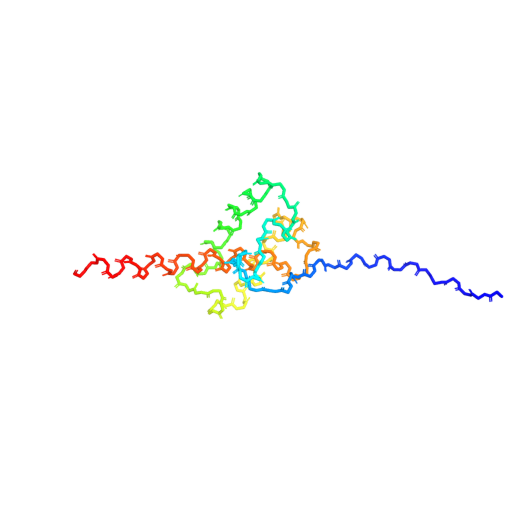 635 C C . PHE A 1 82 ? 0.805 -11.963 1.927 1.00 83.31 82 PHE A C 1
ATOM 637 O O . PHE A 1 82 ? 0.929 -10.984 2.662 1.00 83.31 82 PHE A O 1
ATOM 644 N N . VAL A 1 83 ? 1.312 -13.157 2.229 1.00 82.75 83 VAL A N 1
ATOM 645 C CA . VAL A 1 83 ? 2.039 -13.419 3.479 1.00 82.75 83 VAL A CA 1
ATOM 646 C C . VAL A 1 83 ? 3.247 -12.486 3.634 1.00 82.75 83 VAL A C 1
ATOM 648 O O . VAL A 1 83 ? 3.554 -12.077 4.750 1.00 82.75 83 VAL A O 1
ATOM 651 N N . ILE A 1 84 ? 3.858 -12.045 2.523 1.00 82.44 84 ILE A N 1
ATOM 652 C CA . ILE A 1 84 ? 4.955 -11.062 2.523 1.00 82.44 84 ILE A CA 1
ATOM 653 C C . ILE A 1 84 ? 4.582 -9.754 3.232 1.00 82.44 84 ILE A C 1
ATOM 655 O O . ILE A 1 84 ? 5.444 -9.145 3.851 1.00 82.44 84 ILE A O 1
ATOM 659 N N . LEU A 1 85 ? 3.306 -9.342 3.213 1.00 82.19 85 LEU A N 1
ATOM 660 C CA . LEU A 1 85 ? 2.836 -8.129 3.892 1.00 82.19 85 LEU A CA 1
ATOM 661 C C . LEU A 1 85 ? 2.850 -8.268 5.415 1.00 82.19 85 LEU A C 1
ATOM 663 O O . LEU A 1 85 ? 2.974 -7.265 6.110 1.00 82.19 85 LEU A O 1
ATOM 667 N N . SER A 1 86 ? 2.768 -9.495 5.936 1.00 81.62 86 SER A N 1
ATOM 668 C CA . SER A 1 86 ? 2.862 -9.757 7.376 1.00 81.62 86 SER A CA 1
ATOM 669 C C . SER A 1 86 ? 4.271 -9.522 7.926 1.00 81.62 86 SER A C 1
ATOM 671 O O . SER A 1 86 ? 4.423 -9.360 9.132 1.00 81.62 86 SER A O 1
ATOM 673 N N . ASN A 1 87 ? 5.284 -9.457 7.054 1.00 83.75 87 ASN A N 1
ATOM 674 C CA . ASN A 1 87 ? 6.654 -9.105 7.426 1.00 83.75 87 ASN A CA 1
ATOM 675 C C . ASN A 1 87 ? 6.851 -7.588 7.621 1.00 83.75 87 ASN A C 1
ATOM 677 O O . ASN A 1 87 ? 7.884 -7.152 8.127 1.00 83.75 87 ASN A O 1
ATOM 681 N N . TYR A 1 88 ? 5.874 -6.775 7.211 1.00 82.88 88 TYR A N 1
ATOM 682 C CA . TYR A 1 88 ? 5.913 -5.320 7.324 1.00 82.88 88 TYR A CA 1
ATOM 683 C C . TYR A 1 88 ? 5.012 -4.849 8.461 1.00 82.88 88 TYR A C 1
ATOM 685 O O . TYR A 1 88 ? 3.907 -5.359 8.666 1.00 82.88 88 TYR A O 1
ATOM 693 N N . GLN A 1 89 ? 5.477 -3.840 9.191 1.00 81.12 89 GLN A N 1
ATOM 694 C CA . GLN A 1 89 ? 4.756 -3.305 10.340 1.00 81.12 89 GLN A CA 1
ATOM 695 C C . GLN A 1 89 ? 3.412 -2.717 9.894 1.00 81.12 89 GLN A C 1
ATOM 697 O O . GLN A 1 89 ? 3.361 -1.969 8.919 1.00 81.12 89 GLN A O 1
ATOM 702 N N . ASP A 1 90 ? 2.320 -3.098 10.564 1.00 79.31 90 ASP A N 1
ATOM 703 C CA . ASP A 1 90 ? 0.950 -2.652 10.249 1.00 79.31 90 ASP A CA 1
ATOM 704 C C . ASP A 1 90 ? 0.510 -2.898 8.794 1.00 79.31 90 ASP A C 1
ATOM 706 O O . ASP A 1 90 ? -0.426 -2.262 8.304 1.00 79.31 90 ASP A O 1
ATOM 710 N N . ALA A 1 91 ? 1.209 -3.791 8.077 1.00 84.25 91 ALA A N 1
ATOM 711 C CA . ALA A 1 91 ? 1.106 -3.919 6.628 1.00 84.25 91 ALA A CA 1
ATOM 712 C C . ALA A 1 91 ? 1.103 -2.542 5.931 1.00 84.25 91 ALA A C 1
ATOM 714 O O . ALA A 1 91 ? 0.327 -2.304 4.998 1.00 84.25 91 ALA A O 1
ATOM 715 N N . TRP A 1 92 ? 1.997 -1.640 6.365 1.00 84.81 92 TRP A N 1
ATOM 716 C CA . TRP A 1 92 ? 2.167 -0.310 5.777 1.00 84.81 92 TRP A CA 1
ATOM 717 C C . TRP A 1 92 ? 2.235 -0.311 4.241 1.00 84.81 92 TRP A C 1
ATOM 719 O O . TRP A 1 92 ? 1.597 0.568 3.663 1.00 84.81 92 TRP A O 1
ATOM 729 N N . PRO A 1 93 ? 2.832 -1.310 3.540 1.00 84.25 93 PRO A N 1
ATOM 730 C CA . PRO A 1 93 ? 2.842 -1.306 2.081 1.00 84.25 93 PRO A CA 1
ATOM 731 C C . PRO A 1 93 ? 1.427 -1.307 1.507 1.00 84.25 93 PRO A C 1
ATOM 733 O O . PRO A 1 93 ? 1.139 -0.595 0.550 1.00 84.25 93 PRO A O 1
ATOM 736 N N . ALA A 1 94 ? 0.515 -2.071 2.114 1.00 86.56 94 ALA A N 1
ATOM 737 C CA . ALA A 1 94 ? -0.873 -2.142 1.681 1.00 86.56 94 ALA A CA 1
ATOM 738 C C . ALA A 1 94 ? -1.600 -0.809 1.891 1.00 86.56 94 ALA A C 1
ATOM 740 O O . ALA A 1 94 ? -2.303 -0.350 0.990 1.00 86.56 94 ALA A O 1
ATOM 741 N N . ARG A 1 95 ? -1.396 -0.165 3.048 1.00 85.50 95 ARG A N 1
ATOM 742 C CA . ARG A 1 95 ? -1.966 1.160 3.365 1.00 85.50 95 ARG A CA 1
ATOM 743 C C . ARG A 1 95 ? -1.485 2.217 2.378 1.00 85.50 95 ARG A C 1
ATOM 745 O O . ARG A 1 95 ? -2.261 3.057 1.925 1.00 85.50 95 ARG A O 1
ATOM 752 N N . ASP A 1 96 ? -0.221 2.135 2.000 1.00 84.69 96 ASP A N 1
ATOM 753 C CA . ASP A 1 96 ? 0.399 3.060 1.071 1.00 84.69 96 ASP A CA 1
ATOM 754 C C . ASP A 1 96 ? -0.051 2.867 -0.375 1.00 84.69 96 ASP A C 1
ATOM 756 O O . ASP A 1 96 ? -0.407 3.836 -1.053 1.00 84.69 96 ASP A O 1
ATOM 760 N N . PHE A 1 97 ? -0.157 1.615 -0.824 1.00 85.19 97 PHE A N 1
ATOM 761 C CA . PHE A 1 97 ? -0.786 1.291 -2.102 1.00 85.19 97 PHE A CA 1
ATOM 762 C C . PHE A 1 97 ? -2.225 1.806 -2.167 1.00 85.19 97 PHE A C 1
ATOM 764 O O . PHE A 1 97 ? -2.608 2.427 -3.162 1.00 85.19 97 PHE A O 1
ATOM 771 N N . ALA A 1 98 ? -3.010 1.589 -1.109 1.00 85.12 98 ALA A N 1
ATOM 772 C CA . ALA A 1 98 ? -4.371 2.102 -1.021 1.00 85.12 98 ALA A CA 1
ATOM 773 C C . ALA A 1 98 ? -4.383 3.635 -1.086 1.00 85.12 98 ALA A C 1
ATOM 775 O O . ALA A 1 98 ? -5.101 4.214 -1.899 1.00 85.12 98 ALA A O 1
ATOM 776 N N . THR A 1 99 ? -3.522 4.302 -0.318 1.00 84.31 99 THR A N 1
ATOM 777 C CA . THR A 1 99 ? -3.411 5.766 -0.304 1.00 84.31 99 THR A CA 1
ATOM 778 C C . THR A 1 99 ? -3.079 6.333 -1.683 1.00 84.31 99 THR A C 1
ATOM 780 O O . THR A 1 99 ? -3.767 7.247 -2.148 1.00 84.31 99 THR A O 1
ATOM 783 N N . MET A 1 100 ? -2.076 5.783 -2.378 1.00 82.06 100 MET A N 1
ATOM 784 C CA . MET A 1 100 ? -1.722 6.206 -3.738 1.00 82.06 100 MET A CA 1
ATOM 785 C C . MET A 1 100 ? -2.868 5.970 -4.723 1.00 82.06 100 MET A C 1
ATOM 787 O O . MET A 1 100 ? -3.192 6.856 -5.518 1.00 82.06 100 MET A O 1
ATOM 791 N N . TYR A 1 101 ? -3.500 4.797 -4.661 1.00 84.19 101 TYR A N 1
ATOM 792 C CA . TYR A 1 101 ? -4.592 4.436 -5.555 1.00 84.19 101 TYR A CA 1
ATOM 793 C C . TYR A 1 101 ? -5.789 5.378 -5.394 1.00 84.19 101 TYR A C 1
ATOM 795 O O . TYR A 1 101 ? -6.246 5.973 -6.372 1.00 84.19 101 TYR A O 1
ATOM 803 N N . LEU A 1 102 ? -6.251 5.577 -4.159 1.00 84.44 102 LEU A N 1
ATOM 804 C CA . LEU A 1 102 ? -7.384 6.442 -3.833 1.00 84.44 102 LEU A CA 1
ATOM 805 C C . LEU A 1 102 ? -7.099 7.897 -4.198 1.00 84.44 102 LEU A C 1
ATOM 807 O O . LEU A 1 102 ? -7.918 8.539 -4.853 1.00 84.44 102 LEU A O 1
ATOM 811 N N . LYS A 1 103 ? -5.904 8.402 -3.864 1.00 82.19 103 LYS A N 1
ATOM 812 C CA . LYS A 1 103 ? -5.478 9.756 -4.240 1.00 82.19 103 LYS A CA 1
ATOM 813 C C . LYS A 1 103 ? -5.549 9.966 -5.754 1.00 82.19 103 LYS A C 1
ATOM 815 O O . LYS A 1 103 ? -6.048 11.000 -6.197 1.00 82.19 103 LYS A O 1
ATOM 820 N N . ASN A 1 104 ? -5.104 8.983 -6.541 1.00 81.81 104 ASN A N 1
ATOM 821 C CA . ASN A 1 104 ? -5.195 9.047 -7.997 1.00 81.81 104 ASN A CA 1
ATOM 822 C C . ASN A 1 104 ? -6.657 9.056 -8.476 1.00 81.81 104 ASN A C 1
ATOM 824 O O . ASN A 1 104 ? -7.032 9.919 -9.263 1.00 81.81 104 ASN A O 1
ATOM 828 N N . LYS A 1 105 ? -7.515 8.164 -7.956 1.00 81.94 105 LYS A N 1
ATOM 829 C CA . LYS A 1 105 ? -8.940 8.095 -8.345 1.00 81.94 105 LYS A CA 1
ATOM 830 C C . LYS A 1 105 ? -9.719 9.367 -7.999 1.00 81.94 105 LYS A C 1
ATOM 832 O O . LYS A 1 105 ? -10.503 9.838 -8.824 1.00 81.94 105 LYS A O 1
ATOM 837 N N . VAL A 1 106 ? -9.493 9.941 -6.816 1.00 82.19 106 VAL A N 1
ATOM 838 C CA . VAL A 1 106 ? -10.105 11.214 -6.401 1.00 82.19 106 VAL A CA 1
ATOM 839 C C . VAL A 1 106 ? -9.632 12.356 -7.307 1.00 82.19 106 VAL A C 1
ATOM 841 O O . VAL A 1 106 ? -10.442 13.186 -7.724 1.00 82.19 106 VAL A O 1
ATOM 844 N N . GLY A 1 107 ? -8.343 12.373 -7.665 1.00 79.38 107 GLY A N 1
ATOM 845 C CA . GLY A 1 107 ? -7.783 13.321 -8.631 1.00 79.38 107 GLY A CA 1
ATOM 846 C C . GLY A 1 107 ? -8.433 13.219 -10.014 1.00 79.38 107 GLY A C 1
ATOM 847 O O . GLY A 1 107 ? -8.894 14.229 -10.544 1.00 79.38 107 GLY A O 1
ATOM 848 N N . GLU A 1 108 ? -8.541 12.005 -10.566 1.00 79.12 108 GLU A N 1
ATOM 849 C CA . GLU A 1 108 ? -9.196 11.754 -11.859 1.00 79.12 108 GLU A CA 1
ATOM 850 C C . GLU A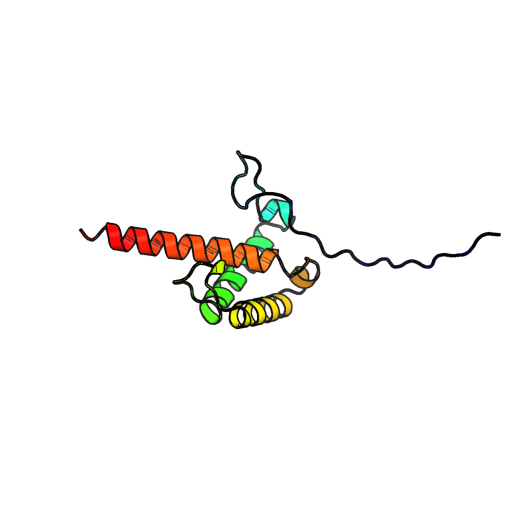 1 108 ? -10.659 12.210 -11.869 1.00 79.12 108 GLU A C 1
ATOM 852 O O . GLU A 1 108 ? -11.107 12.843 -12.827 1.00 79.12 108 GLU A O 1
ATOM 857 N N . ARG A 1 109 ? -11.410 11.922 -10.797 1.00 78.31 109 ARG A N 1
ATOM 858 C CA . ARG A 1 109 ? -12.805 12.365 -10.656 1.00 78.31 109 ARG A CA 1
ATOM 859 C C . ARG A 1 109 ? -12.900 13.889 -10.733 1.00 78.31 109 ARG A C 1
ATOM 861 O O . ARG A 1 109 ? -13.633 14.403 -11.574 1.00 78.31 109 ARG A O 1
ATOM 868 N N . ARG A 1 110 ? -12.115 14.596 -9.911 1.00 76.25 110 ARG A N 1
ATOM 869 C CA . ARG A 1 110 ? -12.103 16.068 -9.879 1.00 76.25 110 ARG A CA 1
ATOM 870 C C . ARG A 1 110 ? -11.719 16.669 -11.231 1.00 76.25 110 ARG A C 1
ATOM 872 O O . ARG A 1 110 ? -12.246 17.713 -11.601 1.00 76.25 110 ARG A O 1
ATOM 879 N N . ALA A 1 111 ? -10.805 16.034 -11.965 1.00 75.88 111 ALA A N 1
ATOM 880 C CA . ALA A 1 111 ? -10.432 16.471 -13.308 1.00 75.88 111 ALA A CA 1
ATOM 881 C C . ALA A 1 111 ? -11.592 16.302 -14.304 1.00 75.88 111 ALA A C 1
ATOM 883 O O . ALA A 1 111 ? -11.880 17.219 -15.071 1.00 75.88 111 ALA A O 1
ATOM 884 N N . ARG A 1 112 ? -12.306 15.170 -14.250 1.00 75.00 112 ARG A N 1
ATOM 885 C CA . ARG A 1 112 ? -13.456 14.896 -15.124 1.00 75.00 112 ARG A CA 1
ATOM 886 C C . ARG A 1 112 ? -14.643 15.825 -14.855 1.00 75.00 112 ARG A C 1
ATOM 888 O O . ARG A 1 112 ? -15.309 16.228 -15.799 1.00 75.00 112 ARG A O 1
ATOM 895 N N . GLU A 1 113 ? -14.872 16.205 -13.600 1.00 67.38 113 GLU A N 1
ATOM 896 C CA . GLU A 1 113 ? -15.910 17.180 -13.227 1.00 67.38 113 GLU A CA 1
ATOM 897 C C . GLU A 1 113 ? -15.589 18.600 -13.721 1.00 67.38 113 GLU A C 1
ATOM 899 O O . GLU A 1 113 ? -16.493 19.354 -14.066 1.00 67.38 113 GLU A O 1
ATOM 904 N N . LYS A 1 114 ? -14.303 18.965 -13.805 1.00 62.22 114 LYS A N 1
ATOM 905 C CA . LYS A 1 114 ? -13.866 20.287 -14.284 1.00 62.22 114 LYS A CA 1
ATOM 906 C C . LYS A 1 114 ? -13.834 20.424 -15.809 1.00 62.22 114 LYS A C 1
ATOM 908 O O . LYS A 1 114 ? -13.902 21.544 -16.295 1.00 62.22 114 LYS A O 1
ATOM 913 N N . GLY A 1 115 ? -13.726 19.319 -16.549 1.00 59.44 115 GLY A N 1
ATOM 914 C CA . GLY A 1 115 ? -13.689 19.315 -18.018 1.00 59.44 115 GLY A CA 1
ATOM 915 C C . GLY A 1 115 ? -15.058 19.382 -18.707 1.00 59.44 115 GLY A C 1
ATOM 916 O O . GLY A 1 115 ? -15.107 19.376 -19.930 1.00 59.44 115 GLY A O 1
ATOM 917 N N . ASN A 1 116 ? -16.158 19.418 -17.949 1.00 54.91 116 ASN A N 1
ATOM 918 C CA . ASN A 1 116 ? -17.527 19.493 -18.473 1.00 54.91 116 ASN A CA 1
ATOM 919 C C . ASN A 1 116 ? -18.150 20.889 -18.275 1.00 54.91 116 ASN A C 1
ATOM 921 O O . ASN A 1 116 ? -19.336 20.997 -17.962 1.00 54.91 116 ASN A O 1
ATOM 925 N N . LYS A 1 117 ? -17.351 21.955 -18.379 1.00 43.81 117 LYS A N 1
ATOM 926 C CA . LYS A 1 117 ? -17.830 23.335 -18.263 1.00 43.81 117 LYS A CA 1
ATOM 927 C C . LYS A 1 117 ? -17.451 24.153 -19.484 1.00 43.81 117 LYS A C 1
ATOM 929 O O . LYS A 1 117 ? -16.295 24.004 -19.931 1.00 43.81 117 LYS A O 1
#

Organism: NCBI:txid870435

Mean predicted aligned error: 10.03 Å